Protein AF-A0A951SHL7-F1 (afdb_monomer)

Sequence (105 aa):
MPRGLTMPDIGVTEEMIDAFGAAVWELSNNVQVRQGDPVRQLDFTAIEAQRPGTGMTDAQIADRLNLTREQVLLIRVLLEARRFDRRPYRRLYELGGSRRFRPQT

Solvent-accessible surface area (backbone atoms only — not comparable to full-atom values): 6428 Å² total; per-residue (Å²): 128,66,91,87,63,53,52,73,81,59,71,48,51,70,69,53,41,70,72,43,37,65,59,50,51,72,41,23,42,86,67,60,81,74,81,82,61,37,76,84,68,67,36,62,69,61,49,59,72,44,51,85,60,44,46,36,53,49,58,60,47,7,68,72,69,76,49,51,45,68,39,43,47,49,47,45,52,52,52,48,56,69,70,52,65,62,66,63,60,56,54,56,51,59,68,57,70,79,65,69,89,72,83,87,129

Secondary structure (DSSP, 8-state):
--TT--HHHHT--HHHHHHHHHHHHHHBTTS----S-TTTTT-HHHHHHHGGGS-B-HHHHHHHHT--HHHHHHHHHHHHHHHS-SHHHHHHHHHHHS-------

Radius of gyration: 19.32 Å; Cα contacts (8 Å, |Δi|>4): 76; chains: 1; bounding box: 62×22×44 Å

Structure (mmCIF, N/CA/C/O backbone):
data_AF-A0A951SHL7-F1
#
_entry.id   AF-A0A951SHL7-F1
#
loop_
_atom_site.group_PDB
_atom_site.id
_atom_site.type_symbol
_atom_site.label_atom_id
_atom_site.label_alt_id
_atom_site.label_comp_id
_atom_site.label_asym_id
_atom_site.label_entity_id
_atom_site.label_seq_id
_atom_site.pdbx_PDB_ins_code
_atom_site.Cartn_x
_atom_site.Cartn_y
_atom_site.Cartn_z
_atom_site.occupancy
_atom_site.B_iso_or_equiv
_atom_site.auth_seq_id
_atom_site.auth_comp_id
_atom_site.auth_asym_id
_atom_site.auth_atom_id
_atom_site.pdbx_PDB_model_num
ATOM 1 N N . MET A 1 1 ? 2.026 4.016 9.204 1.00 52.88 1 MET A N 1
ATOM 2 C CA . MET A 1 1 ? 0.728 4.356 9.817 1.00 52.88 1 MET A CA 1
ATOM 3 C C . MET A 1 1 ? 0.293 5.716 9.292 1.00 52.88 1 MET A C 1
ATOM 5 O O . MET A 1 1 ? 1.125 6.621 9.291 1.00 52.88 1 MET A O 1
ATOM 9 N N . PRO A 1 2 ? -0.944 5.869 8.809 1.00 56.81 2 PRO A N 1
ATOM 10 C CA . PRO A 1 2 ? -1.493 7.165 8.415 1.00 56.81 2 PRO A CA 1
ATOM 11 C C . PRO A 1 2 ? -1.557 8.090 9.639 1.00 56.81 2 PRO A C 1
ATOM 13 O O . PRO A 1 2 ? -2.384 7.889 10.510 1.00 56.81 2 PRO A O 1
ATOM 16 N N . ARG A 1 3 ? -0.618 9.041 9.746 1.00 67.19 3 ARG A N 1
ATOM 17 C CA . ARG A 1 3 ? -0.593 10.237 10.627 1.00 67.19 3 ARG A CA 1
ATOM 18 C C . ARG A 1 3 ? -1.215 10.151 12.047 1.00 67.19 3 ARG A C 1
ATOM 20 O O . ARG A 1 3 ? -1.663 11.169 12.554 1.00 67.19 3 ARG A O 1
ATOM 27 N N . GLY A 1 4 ? -1.227 8.990 12.704 1.00 73.00 4 GLY A N 1
ATOM 28 C CA . GLY A 1 4 ? -1.848 8.816 14.029 1.00 73.00 4 GLY A CA 1
ATOM 29 C C . GLY A 1 4 ? -3.373 8.632 14.023 1.00 73.00 4 GLY A C 1
ATOM 30 O O . GLY A 1 4 ? -3.974 8.666 15.089 1.00 73.00 4 GLY A O 1
ATOM 31 N N . LEU A 1 5 ? -3.986 8.423 12.856 1.00 78.75 5 LEU A N 1
ATOM 32 C CA . LEU A 1 5 ? -5.410 8.117 12.709 1.00 78.75 5 LEU A CA 1
ATOM 33 C C . LEU A 1 5 ? -5.685 6.627 12.948 1.00 78.75 5 LEU A C 1
ATOM 35 O O . LEU A 1 5 ? -4.867 5.768 12.597 1.00 78.75 5 LEU A O 1
ATOM 39 N N . THR A 1 6 ? -6.845 6.329 13.529 1.00 84.19 6 THR A N 1
ATOM 40 C CA . THR A 1 6 ? -7.315 4.962 13.778 1.00 84.19 6 THR A CA 1
ATOM 41 C C . THR A 1 6 ? -8.081 4.397 12.573 1.00 84.19 6 THR A C 1
ATOM 43 O O . THR A 1 6 ? -8.432 5.123 11.644 1.00 84.19 6 THR A O 1
ATOM 46 N N . MET A 1 7 ? -8.338 3.081 12.558 1.00 84.81 7 MET A N 1
ATOM 47 C CA . MET A 1 7 ? -9.155 2.446 11.509 1.00 84.81 7 MET A CA 1
ATOM 48 C C . MET A 1 7 ? -10.559 3.071 11.382 1.00 84.81 7 MET A C 1
ATOM 50 O O . MET A 1 7 ? -10.940 3.382 10.251 1.00 84.81 7 MET A O 1
ATOM 54 N N . PRO A 1 8 ? -11.291 3.337 12.489 1.00 86.75 8 PRO A N 1
ATOM 55 C CA . PRO A 1 8 ? -12.555 4.068 12.433 1.00 86.75 8 PRO A CA 1
ATOM 56 C C . PRO A 1 8 ? -12.446 5.452 11.788 1.00 86.75 8 PRO A C 1
ATOM 58 O O . PRO A 1 8 ? -13.285 5.788 10.959 1.00 86.75 8 PRO A O 1
ATOM 61 N N . ASP A 1 9 ? -11.397 6.224 12.096 1.00 86.38 9 ASP A N 1
ATOM 62 C CA . ASP A 1 9 ? -11.217 7.583 11.549 1.00 86.38 9 ASP A CA 1
ATOM 63 C C . ASP A 1 9 ? -11.033 7.588 10.023 1.00 86.38 9 ASP A C 1
ATOM 65 O O . ASP A 1 9 ? -11.335 8.570 9.349 1.00 86.38 9 ASP A O 1
ATOM 69 N N . ILE A 1 10 ? -10.518 6.486 9.474 1.00 87.31 10 ILE A N 1
ATOM 70 C CA . ILE A 1 10 ? -10.269 6.299 8.037 1.00 87.31 10 ILE A CA 1
ATOM 71 C C . ILE A 1 10 ? -11.446 5.567 7.367 1.00 87.31 10 ILE A C 1
ATOM 73 O O . ILE A 1 10 ? -11.494 5.446 6.143 1.00 87.31 10 ILE A O 1
ATOM 77 N N . GLY A 1 11 ? -12.415 5.089 8.152 1.00 90.81 11 GLY A N 1
ATOM 78 C CA . GLY A 1 11 ? -13.540 4.305 7.659 1.00 90.81 11 GLY A CA 1
ATOM 79 C C . GLY A 1 11 ? -13.102 2.964 7.075 1.00 90.81 11 GLY A C 1
ATOM 80 O O . GLY A 1 11 ? -13.582 2.589 6.011 1.00 90.81 11 GLY A O 1
ATOM 81 N N . VAL A 1 12 ? -12.153 2.276 7.719 1.00 90.88 12 VAL A N 1
ATOM 82 C CA . VAL A 1 12 ? -11.760 0.901 7.368 1.00 90.88 12 VAL A CA 1
ATOM 83 C C . VAL A 1 12 ? -12.319 -0.056 8.412 1.00 90.88 12 VAL A C 1
ATOM 85 O O . VAL A 1 12 ? -12.087 0.131 9.606 1.00 90.88 12 VAL A O 1
ATOM 88 N N . THR A 1 13 ? -13.001 -1.105 7.960 1.00 93.69 13 THR A N 1
ATOM 89 C CA . THR A 1 13 ? -13.475 -2.206 8.812 1.00 93.69 13 THR A CA 1
ATOM 90 C C . THR A 1 13 ? -12.680 -3.488 8.552 1.00 93.69 13 THR A C 1
ATOM 92 O O . THR A 1 13 ? -11.933 -3.569 7.573 1.00 93.69 13 THR A O 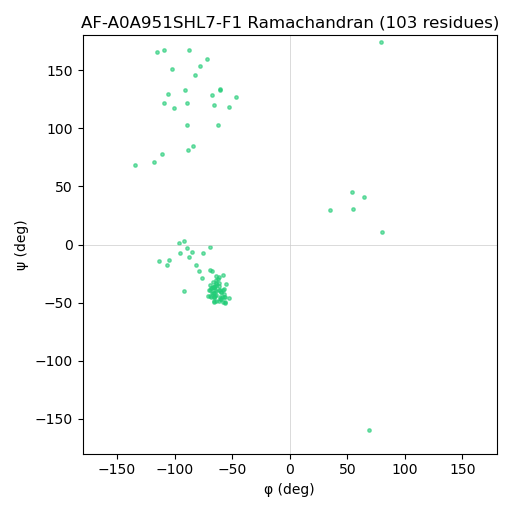1
ATOM 95 N N . GLU A 1 14 ? -12.817 -4.501 9.414 1.00 92.12 14 GLU A N 1
ATOM 96 C CA . GLU A 1 14 ? -12.199 -5.813 9.155 1.00 92.12 14 GLU A CA 1
ATOM 97 C C . GLU A 1 14 ? -12.804 -6.471 7.904 1.00 92.12 14 GLU A C 1
ATOM 99 O O . GLU A 1 14 ? -12.066 -7.025 7.097 1.00 92.12 14 GLU A O 1
ATOM 104 N N . GLU A 1 15 ? -14.104 -6.294 7.640 1.00 93.69 15 GLU A N 1
ATOM 105 C CA . GLU A 1 15 ? -14.742 -6.795 6.414 1.00 93.69 15 GLU A CA 1
ATOM 106 C C . GLU A 1 15 ? -14.135 -6.166 5.153 1.00 93.69 15 GLU A C 1
ATOM 108 O O . GLU A 1 15 ? -13.980 -6.835 4.132 1.00 93.69 15 GLU A O 1
ATOM 113 N N . MET A 1 16 ? -13.746 -4.887 5.212 1.00 94.12 16 MET A N 1
ATOM 114 C CA . MET A 1 16 ? -13.032 -4.243 4.106 1.00 94.12 16 MET A CA 1
ATOM 115 C C . MET A 1 16 ? -11.631 -4.824 3.913 1.00 94.12 16 MET A C 1
ATOM 117 O O . MET A 1 16 ? -11.179 -4.962 2.776 1.00 94.12 16 MET A O 1
ATOM 121 N N . ILE A 1 17 ? -10.935 -5.159 5.002 1.00 93.25 17 ILE A N 1
ATOM 122 C CA . ILE A 1 17 ? -9.620 -5.805 4.925 1.00 93.25 17 ILE A CA 1
ATOM 123 C C . ILE A 1 17 ? -9.760 -7.182 4.275 1.00 93.25 17 ILE A C 1
ATOM 125 O O . ILE A 1 17 ? -8.965 -7.511 3.396 1.00 93.25 17 ILE A O 1
ATOM 129 N N . ASP A 1 18 ? -10.778 -7.950 4.651 1.00 94.38 18 ASP A N 1
ATOM 130 C CA . ASP A 1 18 ? -11.024 -9.276 4.086 1.00 94.38 18 ASP A CA 1
ATOM 131 C C . ASP A 1 18 ? -11.421 -9.201 2.604 1.00 94.38 18 ASP A C 1
ATOM 133 O O . ASP A 1 18 ? -10.911 -9.967 1.785 1.00 94.38 18 ASP A O 1
ATOM 137 N N . ALA A 1 19 ? -12.271 -8.240 2.232 1.00 95.31 19 ALA A N 1
ATOM 138 C CA . ALA A 1 19 ? -12.741 -8.080 0.859 1.00 95.31 19 ALA A CA 1
ATOM 139 C C . ALA A 1 19 ? -11.655 -7.555 -0.095 1.00 95.31 19 ALA A C 1
ATOM 141 O O . ALA A 1 19 ? -11.514 -8.047 -1.215 1.00 95.31 19 ALA A O 1
ATOM 142 N N . PHE A 1 20 ? -10.887 -6.548 0.327 1.00 95.00 20 PHE A N 1
ATOM 143 C CA . PHE A 1 20 ? -9.953 -5.840 -0.556 1.00 95.00 20 PHE A CA 1
ATOM 144 C C . PHE A 1 20 ? -8.493 -6.212 -0.332 1.00 95.00 20 PHE A C 1
ATOM 146 O O . PHE A 1 20 ? -7.648 -5.878 -1.163 1.00 95.00 20 PHE A O 1
ATOM 153 N N . GLY A 1 21 ? -8.163 -6.899 0.760 1.00 93.00 21 GLY A N 1
ATOM 154 C CA . GLY A 1 21 ? -6.780 -7.088 1.171 1.00 93.00 21 GLY A CA 1
ATOM 155 C C . GLY A 1 21 ? -5.931 -7.832 0.145 1.00 93.00 21 GLY A C 1
ATOM 156 O O . GLY A 1 21 ? -4.831 -7.387 -0.182 1.00 93.00 21 GLY A O 1
ATOM 157 N N . ALA A 1 22 ? -6.454 -8.921 -0.424 1.00 92.31 22 ALA A N 1
ATOM 158 C CA . ALA A 1 22 ? -5.753 -9.669 -1.468 1.00 92.31 22 ALA A CA 1
ATOM 159 C C . ALA A 1 22 ? -5.476 -8.799 -2.706 1.00 92.31 22 ALA A C 1
ATOM 161 O O . ALA A 1 22 ? -4.337 -8.726 -3.164 1.00 92.31 22 ALA A O 1
ATOM 162 N N . ALA A 1 23 ? -6.485 -8.063 -3.181 1.00 92.38 23 ALA A N 1
ATOM 163 C CA . ALA A 1 23 ? -6.356 -7.191 -4.345 1.00 92.38 23 ALA A CA 1
ATOM 164 C C . ALA A 1 23 ? -5.373 -6.035 -4.102 1.00 92.38 23 ALA A C 1
ATOM 166 O O . ALA A 1 23 ? -4.517 -5.764 -4.943 1.00 92.38 23 ALA A O 1
ATOM 167 N N . VAL A 1 24 ? -5.452 -5.374 -2.940 1.00 92.81 24 VAL A N 1
ATOM 168 C CA . VAL A 1 24 ? -4.510 -4.312 -2.550 1.00 92.81 24 VAL A CA 1
ATOM 169 C C . VAL A 1 24 ? -3.083 -4.856 -2.499 1.00 92.81 24 VAL A C 1
ATOM 171 O O . VAL A 1 24 ? -2.161 -4.185 -2.953 1.00 92.81 24 VAL A O 1
ATOM 174 N N . TRP A 1 25 ? -2.885 -6.069 -1.979 1.00 90.31 25 TRP A N 1
ATOM 175 C CA . TRP A 1 25 ? -1.567 -6.693 -1.904 1.00 90.31 25 TRP A CA 1
ATOM 176 C C . TRP A 1 25 ? -0.980 -7.012 -3.281 1.00 90.31 25 TRP A C 1
ATOM 178 O O . TRP A 1 25 ? 0.169 -6.669 -3.542 1.00 90.31 25 TRP A O 1
ATOM 188 N N . GLU A 1 26 ? -1.756 -7.655 -4.153 1.00 88.38 26 GLU A N 1
ATOM 189 C CA . GLU A 1 26 ? -1.309 -8.057 -5.492 1.00 88.38 26 GLU A CA 1
ATOM 190 C C . GLU A 1 26 ? -1.030 -6.864 -6.404 1.00 88.38 26 GLU A C 1
ATOM 192 O O . GLU A 1 26 ? -0.092 -6.891 -7.198 1.00 88.38 26 GLU A O 1
ATOM 197 N N . LEU A 1 27 ? -1.831 -5.804 -6.282 1.00 89.31 27 LEU A N 1
ATOM 198 C CA . LEU A 1 27 ? -1.660 -4.598 -7.080 1.00 89.31 27 LEU A CA 1
ATOM 199 C C . LEU A 1 27 ? -0.576 -3.677 -6.524 1.00 89.31 27 LEU A C 1
ATOM 201 O O . LEU A 1 27 ? -0.135 -2.799 -7.249 1.00 89.31 27 LEU A O 1
ATOM 205 N N . SER A 1 28 ? -0.150 -3.821 -5.271 1.00 88.19 28 SER A N 1
ATOM 206 C CA . SER A 1 28 ? 0.781 -2.888 -4.632 1.00 88.19 28 SER A CA 1
ATOM 207 C C . SER A 1 28 ? 2.181 -2.929 -5.242 1.00 88.19 28 SER A C 1
ATOM 209 O O . SER A 1 28 ? 2.843 -3.965 -5.280 1.00 88.19 28 SER A O 1
ATOM 211 N N . ASN A 1 29 ? 2.701 -1.755 -5.600 1.00 85.44 29 ASN A N 1
ATOM 212 C CA . ASN A 1 29 ? 4.091 -1.591 -6.024 1.00 8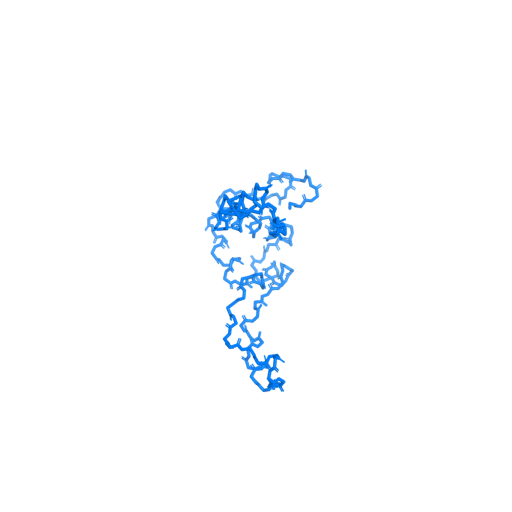5.44 29 ASN A CA 1
ATOM 213 C C . ASN A 1 29 ? 5.133 -1.773 -4.901 1.00 85.44 29 ASN A C 1
ATOM 215 O O . ASN A 1 29 ? 6.328 -1.703 -5.181 1.00 85.44 29 ASN A O 1
ATOM 219 N N . ASN A 1 30 ? 4.721 -2.012 -3.650 1.00 77.31 30 ASN A N 1
ATOM 220 C CA . ASN A 1 30 ? 5.651 -2.330 -2.560 1.00 77.31 30 ASN A CA 1
ATOM 221 C C . ASN A 1 30 ? 6.120 -3.789 -2.585 1.00 77.31 30 ASN A C 1
ATOM 223 O O . ASN A 1 30 ? 7.178 -4.094 -2.036 1.00 77.31 30 ASN A O 1
ATOM 227 N N . VAL A 1 31 ? 5.364 -4.696 -3.211 1.00 71.62 31 VAL A N 1
ATOM 228 C CA . VAL A 1 31 ? 5.735 -6.114 -3.315 1.00 71.62 31 VAL A CA 1
ATOM 229 C C . VAL A 1 31 ? 6.075 -6.424 -4.762 1.00 71.62 31 VAL A C 1
ATOM 231 O O . VAL A 1 31 ? 5.290 -6.989 -5.512 1.00 71.62 31 VAL A O 1
ATOM 234 N N . GLN A 1 32 ? 7.277 -6.016 -5.163 1.00 69.62 32 GLN A N 1
ATOM 235 C CA . GLN A 1 32 ? 7.766 -6.246 -6.518 1.00 69.62 32 GLN A CA 1
ATOM 236 C C . GLN A 1 32 ? 8.494 -7.582 -6.604 1.00 69.62 32 GLN A C 1
ATOM 238 O O . GLN A 1 32 ? 9.511 -7.794 -5.941 1.00 69.62 32 GLN A O 1
ATOM 243 N N . VAL A 1 33 ? 8.017 -8.454 -7.487 1.00 67.62 33 VAL A N 1
ATOM 244 C CA . VAL A 1 33 ? 8.780 -9.621 -7.933 1.00 67.62 33 VAL A CA 1
ATOM 245 C C . VAL A 1 33 ? 9.601 -9.189 -9.141 1.00 67.62 33 VAL A C 1
ATOM 247 O O . VAL A 1 33 ? 9.077 -9.035 -10.241 1.00 67.62 33 VAL A O 1
ATOM 250 N N . ARG A 1 34 ? 10.896 -8.953 -8.929 1.00 69.81 34 ARG A N 1
ATOM 251 C CA . ARG A 1 34 ? 11.835 -8.619 -10.006 1.00 69.81 34 ARG A CA 1
ATOM 252 C C . ARG A 1 34 ? 12.468 -9.897 -10.537 1.00 69.81 34 ARG A C 1
ATOM 254 O O . ARG A 1 34 ? 12.911 -10.734 -9.752 1.00 69.81 34 ARG A O 1
ATOM 261 N N . GLN A 1 35 ? 12.512 -10.046 -11.858 1.00 70.25 35 GLN A N 1
ATOM 262 C CA . GLN A 1 35 ? 13.196 -11.163 -12.505 1.00 70.25 35 GLN A CA 1
ATOM 263 C C . GLN A 1 35 ? 14.558 -10.698 -13.021 1.00 70.25 35 GLN A C 1
ATOM 265 O O . GLN A 1 35 ? 14.639 -9.822 -13.884 1.00 70.25 35 GLN A O 1
ATOM 270 N N . GLY A 1 36 ? 15.624 -11.292 -12.478 1.00 80.44 36 GLY A N 1
ATOM 271 C CA . GLY A 1 36 ? 17.002 -10.909 -12.786 1.00 80.44 36 GLY A CA 1
ATOM 272 C C . GLY A 1 36 ? 17.386 -9.529 -12.241 1.00 80.44 36 GLY A C 1
ATOM 273 O O . GLY A 1 36 ? 16.762 -9.010 -11.315 1.00 80.44 36 GLY A O 1
ATOM 274 N N . ASP A 1 37 ? 18.434 -8.943 -12.821 1.00 80.00 37 ASP A N 1
ATOM 275 C CA . ASP A 1 37 ? 18.902 -7.585 -12.509 1.00 80.00 37 ASP A CA 1
ATOM 276 C C . ASP A 1 37 ? 19.188 -6.803 -13.810 1.00 80.00 37 ASP A C 1
ATOM 278 O O . ASP A 1 37 ? 20.345 -6.544 -14.158 1.00 80.00 37 ASP A O 1
ATOM 282 N N . PRO A 1 38 ? 18.136 -6.467 -14.583 1.00 81.75 38 PRO A N 1
ATOM 283 C CA . PRO A 1 38 ? 18.285 -5.795 -15.873 1.00 81.75 38 PRO A CA 1
ATOM 284 C C . PRO A 1 38 ? 18.784 -4.350 -15.719 1.00 81.75 38 PRO A C 1
ATOM 286 O O . PRO A 1 38 ? 19.401 -3.811 -16.633 1.00 81.75 38 PRO A O 1
ATOM 289 N N . VAL A 1 39 ? 18.598 -3.738 -14.540 1.00 82.75 39 VAL A N 1
ATOM 290 C CA . VAL A 1 39 ? 19.142 -2.409 -14.214 1.00 82.75 39 VAL A CA 1
ATOM 291 C C . VAL A 1 39 ? 20.665 -2.455 -14.169 1.00 82.75 39 VAL A C 1
ATOM 293 O O . VAL A 1 39 ? 21.318 -1.604 -14.768 1.00 82.75 39 VAL A O 1
ATOM 296 N N . ARG A 1 40 ? 21.245 -3.472 -13.522 1.00 85.00 40 ARG A N 1
ATOM 297 C CA . ARG A 1 40 ? 22.701 -3.657 -13.495 1.00 85.00 40 ARG A CA 1
ATOM 298 C C . ARG A 1 40 ? 23.294 -3.937 -14.875 1.00 85.00 40 ARG A C 1
ATOM 300 O O . ARG A 1 40 ? 24.443 -3.579 -15.115 1.00 85.00 40 ARG A O 1
ATOM 307 N N . GLN A 1 41 ? 22.530 -4.576 -15.760 1.00 88.44 41 GLN A N 1
ATOM 308 C CA . GLN A 1 41 ? 22.955 -4.898 -17.126 1.00 88.44 41 GLN A CA 1
ATOM 309 C C . GLN A 1 41 ? 22.639 -3.796 -18.147 1.00 88.44 41 GLN A C 1
ATOM 311 O O . GLN A 1 41 ? 23.024 -3.932 -19.304 1.00 88.44 41 GLN A O 1
ATOM 316 N N . LEU A 1 42 ? 21.978 -2.707 -17.732 1.00 90.19 42 LEU A N 1
ATOM 317 C CA . LEU A 1 42 ? 21.508 -1.632 -18.615 1.00 90.19 42 LEU A CA 1
ATOM 318 C C . LEU A 1 42 ? 20.613 -2.145 -19.764 1.00 90.19 42 LEU A C 1
ATOM 320 O O . LEU A 1 42 ? 20.580 -1.563 -20.847 1.00 90.19 42 LEU A O 1
ATOM 324 N N . ASP A 1 43 ? 19.871 -3.230 -19.527 1.00 89.56 43 ASP A N 1
ATOM 325 C CA . ASP A 1 43 ? 18.935 -3.801 -20.496 1.00 89.56 43 ASP A CA 1
ATOM 326 C C . ASP A 1 43 ? 17.589 -3.070 -20.412 1.00 89.56 43 ASP A C 1
ATOM 328 O O . ASP A 1 43 ? 16.659 -3.465 -19.702 1.00 89.56 43 ASP A O 1
ATOM 332 N N . PHE A 1 44 ? 17.497 -1.952 -21.132 1.00 87.94 44 PHE A N 1
ATOM 333 C CA . PHE A 1 44 ? 16.299 -1.114 -21.167 1.00 87.94 44 PHE A CA 1
ATOM 334 C C . PHE A 1 44 ? 15.075 -1.844 -21.730 1.00 87.94 44 PHE A C 1
ATOM 336 O O . PHE A 1 44 ? 13.955 -1.562 -21.310 1.00 87.94 44 PHE A O 1
ATOM 343 N N . THR A 1 45 ? 15.265 -2.809 -22.633 1.00 90.06 45 THR A N 1
ATOM 344 C CA . THR A 1 45 ? 14.163 -3.590 -23.205 1.00 90.06 45 THR A CA 1
ATOM 345 C C . THR A 1 45 ? 13.550 -4.511 -22.153 1.00 90.06 45 THR A C 1
ATOM 347 O O . THR A 1 45 ? 12.327 -4.542 -22.006 1.00 90.06 45 THR A O 1
ATOM 350 N N . ALA A 1 46 ? 14.378 -5.201 -21.365 1.00 85.88 46 ALA A N 1
ATOM 351 C CA . ALA A 1 46 ? 13.906 -6.021 -20.253 1.00 85.88 46 ALA A CA 1
ATOM 352 C C . ALA A 1 46 ? 13.269 -5.182 -19.131 1.00 85.88 46 ALA A C 1
ATOM 354 O O . ALA A 1 46 ? 12.273 -5.607 -18.543 1.00 85.88 46 ALA A O 1
ATOM 355 N N . ILE A 1 47 ? 13.792 -3.981 -18.852 1.00 82.69 47 ILE A N 1
ATOM 356 C CA . ILE A 1 47 ? 13.193 -3.048 -17.880 1.00 82.69 47 ILE A CA 1
ATOM 357 C C . ILE A 1 47 ? 11.783 -2.636 -18.319 1.00 82.69 47 ILE A C 1
ATOM 359 O O . ILE A 1 47 ? 10.845 -2.703 -17.522 1.00 82.69 47 ILE A O 1
ATOM 363 N N . GLU A 1 48 ? 11.614 -2.235 -19.580 1.00 84.12 48 GLU A N 1
ATOM 364 C CA . GLU A 1 48 ? 10.309 -1.841 -20.120 1.00 84.12 48 GLU A CA 1
ATOM 365 C C . GLU A 1 48 ? 9.318 -3.010 -20.137 1.00 84.12 48 GLU A C 1
ATOM 367 O O . GLU A 1 48 ? 8.165 -2.844 -19.739 1.00 84.12 48 GLU A O 1
ATOM 372 N N . ALA A 1 49 ? 9.764 -4.218 -20.492 1.00 84.56 49 ALA A N 1
ATOM 373 C CA . ALA A 1 49 ? 8.921 -5.414 -20.461 1.00 84.56 49 ALA A CA 1
ATOM 374 C C . ALA A 1 49 ? 8.399 -5.749 -19.049 1.00 84.56 49 ALA A C 1
ATOM 376 O O . ALA A 1 49 ? 7.322 -6.328 -18.908 1.00 84.56 49 ALA A O 1
ATOM 377 N N . GLN A 1 50 ? 9.130 -5.363 -17.998 1.00 77.19 50 GLN A N 1
ATOM 378 C CA . GLN A 1 50 ? 8.737 -5.580 -16.603 1.00 77.19 50 GLN A CA 1
ATOM 379 C C . GLN A 1 50 ? 7.849 -4.460 -16.030 1.00 77.19 50 GLN A C 1
ATOM 381 O O . GLN A 1 50 ? 7.262 -4.656 -14.963 1.00 77.19 50 GLN A O 1
ATOM 386 N N . ARG A 1 51 ? 7.681 -3.312 -16.716 1.00 72.19 51 ARG A N 1
ATOM 387 C CA . ARG A 1 51 ? 6.842 -2.194 -16.229 1.00 72.19 51 ARG A CA 1
ATOM 388 C C . ARG A 1 51 ? 5.415 -2.607 -15.855 1.00 72.19 51 ARG A C 1
ATOM 390 O O . ARG A 1 51 ? 4.989 -2.224 -14.765 1.00 72.19 51 ARG A O 1
ATOM 397 N N . PRO A 1 52 ? 4.676 -3.402 -16.651 1.00 68.44 52 PRO A N 1
ATOM 398 C CA . PRO A 1 52 ? 3.334 -3.845 -16.267 1.00 68.44 52 PRO A CA 1
ATOM 399 C C . PRO A 1 52 ? 3.290 -4.613 -14.934 1.00 68.44 52 PRO A C 1
ATOM 401 O O . PRO A 1 52 ? 2.276 -4.578 -14.245 1.00 68.44 52 PRO A O 1
ATOM 404 N N . GLY A 1 53 ? 4.393 -5.262 -14.541 1.00 65.75 53 GLY A N 1
ATOM 405 C CA . GLY A 1 53 ? 4.533 -5.997 -13.279 1.00 65.75 53 GLY A CA 1
ATOM 406 C C . GLY A 1 53 ? 5.091 -5.181 -12.107 1.00 65.75 53 GLY A C 1
ATOM 407 O O . GLY A 1 53 ? 5.300 -5.740 -11.033 1.00 65.75 53 GLY A O 1
ATOM 408 N N . THR A 1 54 ? 5.344 -3.876 -12.269 1.00 69.88 54 THR A N 1
ATOM 409 C CA . THR A 1 54 ? 5.901 -3.039 -11.180 1.00 69.88 54 THR A CA 1
ATOM 410 C C . THR A 1 54 ? 4.893 -2.678 -10.087 1.00 69.88 54 THR A C 1
ATOM 412 O O . THR A 1 54 ? 5.295 -2.148 -9.048 1.00 69.88 54 THR A O 1
ATOM 415 N N . GLY A 1 55 ? 3.617 -3.014 -10.290 1.00 82.69 55 GLY A N 1
ATOM 416 C CA . GLY A 1 55 ? 2.513 -2.689 -9.395 1.00 82.69 55 GLY A CA 1
ATOM 417 C C . GLY A 1 55 ? 2.031 -1.242 -9.543 1.00 82.69 55 GLY A C 1
ATOM 418 O O . GLY A 1 55 ? 2.598 -0.422 -10.261 1.00 82.69 55 GLY A O 1
ATOM 419 N N . MET A 1 56 ? 0.951 -0.932 -8.846 1.00 89.12 56 MET A N 1
ATOM 420 C CA . MET A 1 56 ? 0.262 0.347 -8.789 1.00 89.12 56 MET A CA 1
ATOM 421 C C . MET A 1 56 ? 0.602 1.086 -7.490 1.00 89.12 56 MET A C 1
ATOM 423 O O . MET A 1 56 ? 0.884 0.487 -6.449 1.00 89.12 56 MET A O 1
ATOM 427 N N . THR A 1 57 ? 0.562 2.414 -7.551 1.00 90.88 57 THR A N 1
ATOM 428 C CA . THR A 1 57 ? 0.610 3.279 -6.365 1.00 90.88 57 THR A CA 1
ATOM 429 C C . THR A 1 57 ? -0.704 3.213 -5.584 1.00 90.88 57 THR A C 1
ATOM 431 O O . THR A 1 57 ? -1.751 2.909 -6.153 1.00 90.88 57 THR A O 1
ATOM 434 N N . ASP A 1 58 ? -0.687 3.595 -4.303 1.00 91.81 58 ASP A N 1
ATOM 435 C CA . ASP A 1 58 ? -1.899 3.619 -3.463 1.00 91.81 58 ASP A CA 1
ATOM 436 C C . ASP A 1 58 ? -3.034 4.458 -4.072 1.00 91.81 58 ASP A C 1
ATOM 438 O O . ASP A 1 58 ? -4.199 4.106 -3.927 1.00 91.81 58 ASP A O 1
ATOM 442 N N . ALA A 1 59 ? -2.703 5.550 -4.772 1.00 93.75 59 ALA A N 1
ATOM 443 C CA . ALA A 1 59 ? -3.687 6.390 -5.454 1.00 93.75 59 ALA A CA 1
ATOM 444 C C . ALA A 1 59 ? -4.325 5.668 -6.652 1.00 93.75 59 ALA A C 1
ATOM 446 O O . ALA A 1 59 ? -5.540 5.644 -6.781 1.00 93.75 59 ALA A O 1
ATOM 447 N N . GLN A 1 60 ? -3.520 4.998 -7.478 1.00 93.31 60 GLN A N 1
ATOM 448 C CA . GLN A 1 60 ? -4.030 4.229 -8.618 1.00 93.31 60 GLN A CA 1
ATOM 449 C C . GLN A 1 60 ? -4.877 3.028 -8.174 1.00 93.31 60 GLN A C 1
ATOM 451 O O . GLN A 1 60 ? -5.865 2.688 -8.821 1.00 93.31 60 GLN A O 1
ATOM 456 N N . ILE A 1 61 ? -4.502 2.381 -7.067 1.00 93.56 61 ILE A N 1
ATOM 457 C CA . ILE A 1 61 ? -5.286 1.288 -6.477 1.00 93.56 61 ILE A CA 1
ATOM 458 C C . ILE A 1 61 ? -6.606 1.825 -5.921 1.00 93.56 61 ILE A C 1
ATOM 460 O O . ILE A 1 61 ? -7.642 1.196 -6.118 1.00 93.56 61 ILE A O 1
ATOM 464 N N . ALA A 1 62 ? -6.577 2.986 -5.262 1.00 95.56 62 ALA A N 1
ATOM 465 C CA . ALA A 1 62 ? -7.767 3.658 -4.751 1.00 95.56 62 ALA A CA 1
ATOM 466 C C . ALA A 1 62 ? -8.765 3.958 -5.878 1.00 95.56 62 ALA A C 1
ATOM 468 O O . ALA A 1 62 ? -9.918 3.535 -5.790 1.00 95.56 62 ALA A O 1
ATOM 469 N N . ASP A 1 63 ? -8.293 4.551 -6.978 1.00 95.94 63 ASP A N 1
ATOM 470 C CA . ASP A 1 63 ? -9.111 4.820 -8.166 1.00 95.94 63 ASP A CA 1
ATOM 471 C C . ASP A 1 63 ? -9.692 3.528 -8.764 1.00 95.94 63 ASP A C 1
ATOM 473 O O . ASP A 1 63 ? -10.857 3.474 -9.156 1.00 95.94 63 ASP A O 1
ATOM 477 N N . ARG A 1 64 ? -8.895 2.452 -8.808 1.00 94.50 64 ARG A N 1
ATOM 478 C CA . ARG A 1 64 ? -9.310 1.160 -9.371 1.00 94.50 64 ARG A CA 1
ATOM 479 C C . ARG A 1 64 ? -10.346 0.429 -8.516 1.00 94.50 64 ARG A C 1
ATOM 481 O O . ARG A 1 64 ? -11.216 -0.237 -9.071 1.00 94.50 64 ARG A O 1
ATOM 488 N N . LEU A 1 65 ? -10.212 0.482 -7.192 1.00 94.50 65 LEU A N 1
ATOM 489 C CA . LEU A 1 65 ? -11.062 -0.252 -6.246 1.00 94.50 65 LEU A CA 1
ATOM 490 C C . LEU A 1 65 ? -12.211 0.596 -5.689 1.00 94.50 65 LEU A C 1
ATOM 492 O O . LEU A 1 65 ? -12.987 0.096 -4.878 1.00 94.50 65 LEU A O 1
ATOM 496 N N . ASN A 1 66 ? -12.332 1.854 -6.128 1.00 95.56 66 ASN A N 1
ATOM 497 C CA . ASN A 1 66 ? -13.288 2.828 -5.606 1.00 95.56 66 ASN A CA 1
ATOM 498 C C . ASN A 1 66 ? -13.177 2.994 -4.075 1.00 95.56 66 ASN A C 1
ATOM 500 O O . ASN A 1 66 ? -14.170 2.985 -3.348 1.00 95.56 66 ASN A O 1
ATOM 504 N N . LEU A 1 67 ? -11.938 3.111 -3.596 1.00 95.12 67 LEU A N 1
ATOM 505 C CA . LEU A 1 67 ? -11.586 3.357 -2.197 1.00 95.12 67 LEU A CA 1
ATOM 506 C C . LEU A 1 67 ? -10.896 4.714 -2.071 1.00 95.12 67 LEU A C 1
ATOM 508 O O . LEU A 1 67 ? -10.431 5.280 -3.056 1.00 95.12 67 LEU A O 1
ATOM 512 N N . THR A 1 68 ? -10.766 5.236 -0.854 1.00 95.31 68 THR A N 1
ATOM 513 C CA . THR A 1 68 ? -9.883 6.382 -0.622 1.00 95.31 68 THR A CA 1
ATOM 514 C C . THR A 1 68 ? -8.425 5.934 -0.566 1.00 95.31 68 THR A C 1
ATOM 516 O O . THR A 1 68 ? -8.091 4.807 -0.182 1.00 95.31 68 THR A O 1
ATOM 519 N N . ARG A 1 69 ? -7.514 6.850 -0.903 1.00 94.38 69 ARG A N 1
ATOM 520 C CA . ARG A 1 69 ? -6.071 6.606 -0.807 1.00 94.38 69 ARG A CA 1
ATOM 521 C C . ARG A 1 69 ? -5.655 6.229 0.618 1.00 94.38 69 ARG A C 1
ATOM 523 O O . ARG A 1 69 ? -4.801 5.364 0.800 1.00 94.38 69 ARG A O 1
ATOM 530 N N . GLU A 1 70 ? -6.243 6.868 1.630 1.00 92.88 70 GLU A N 1
ATOM 531 C CA . GLU A 1 70 ? -5.985 6.563 3.039 1.00 92.88 70 GLU A CA 1
ATOM 532 C C . GLU A 1 70 ? -6.441 5.146 3.426 1.00 92.88 70 GLU A C 1
ATOM 534 O O . GLU A 1 70 ? -5.715 4.468 4.158 1.00 92.88 70 GLU A O 1
ATOM 539 N N . GLN A 1 71 ? -7.582 4.674 2.908 1.00 93.75 71 GLN A N 1
ATOM 540 C CA . GLN A 1 71 ? -8.069 3.308 3.139 1.00 93.75 71 GLN A CA 1
ATOM 541 C C . GLN A 1 71 ? -7.114 2.270 2.540 1.00 93.75 71 GLN A C 1
ATOM 543 O O . GLN A 1 71 ? -6.688 1.350 3.240 1.00 93.75 71 GLN A O 1
ATOM 548 N N . VAL A 1 72 ? -6.705 2.453 1.279 1.00 94.12 72 VAL A N 1
ATOM 549 C CA . VAL A 1 72 ? -5.738 1.566 0.609 1.00 94.12 72 VAL A CA 1
ATOM 550 C C . VAL A 1 72 ? -4.408 1.535 1.357 1.00 94.12 72 VAL A C 1
ATOM 552 O O . VAL A 1 72 ? -3.877 0.459 1.639 1.00 94.12 72 VAL A O 1
ATOM 555 N N . LEU A 1 73 ? -3.891 2.708 1.736 1.00 92.38 73 LEU A N 1
ATOM 556 C CA . LEU A 1 73 ? -2.655 2.828 2.503 1.00 92.38 73 LEU A CA 1
ATOM 557 C C . LEU A 1 73 ? -2.731 2.049 3.821 1.00 92.38 73 LEU A C 1
ATOM 559 O O . LEU A 1 73 ? -1.778 1.355 4.182 1.00 92.38 73 LEU A O 1
ATOM 563 N N . LEU A 1 74 ? -3.838 2.177 4.557 1.00 91.75 74 LEU A N 1
ATOM 564 C CA . LEU A 1 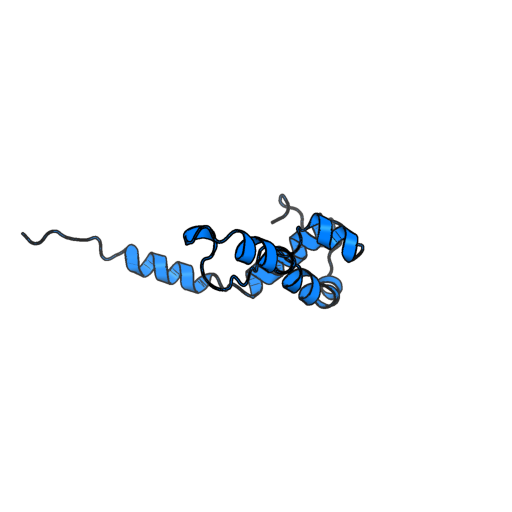74 ? -4.011 1.497 5.835 1.00 91.75 74 LEU A CA 1
ATOM 565 C C . LEU A 1 74 ? -4.083 -0.023 5.656 1.00 91.75 74 LEU A C 1
ATOM 567 O O . LEU A 1 74 ? -3.346 -0.739 6.336 1.00 91.75 74 LEU A O 1
ATOM 571 N N . ILE A 1 75 ? -4.903 -0.499 4.712 1.00 92.38 75 ILE A N 1
ATOM 572 C CA . ILE A 1 75 ? -5.032 -1.925 4.381 1.00 92.38 75 ILE A CA 1
ATOM 573 C C . ILE A 1 75 ? -3.661 -2.499 4.006 1.00 92.38 75 ILE A C 1
ATOM 575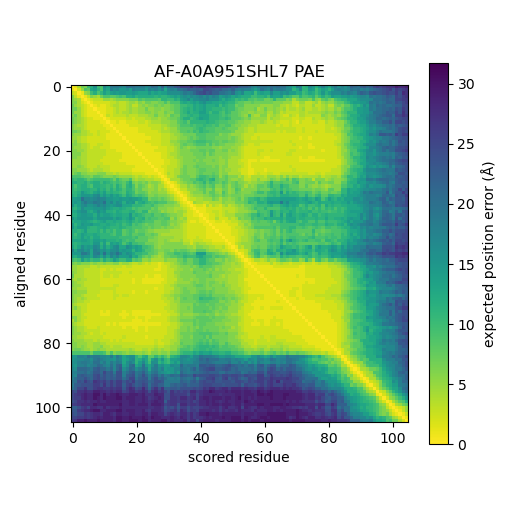 O O . ILE A 1 75 ? -3.232 -3.494 4.591 1.00 92.38 75 ILE A O 1
ATOM 579 N N . ARG A 1 76 ? -2.917 -1.833 3.110 1.00 92.06 76 ARG A N 1
ATOM 580 C CA . ARG A 1 76 ? -1.568 -2.262 2.714 1.00 92.06 76 ARG A CA 1
ATOM 581 C C . ARG A 1 76 ? -0.638 -2.381 3.919 1.00 92.06 76 ARG A C 1
ATOM 583 O O . ARG A 1 76 ? 0.001 -3.413 4.096 1.00 92.06 76 ARG A O 1
ATOM 590 N N . VAL A 1 77 ? -0.576 -1.354 4.768 1.00 89.00 77 VAL A N 1
ATOM 591 C CA . VAL A 1 77 ? 0.307 -1.338 5.949 1.00 89.00 77 VAL A CA 1
ATOM 592 C C . VAL A 1 77 ? -0.032 -2.466 6.927 1.00 89.00 77 VAL A C 1
ATOM 594 O O . VAL A 1 77 ? 0.879 -3.073 7.493 1.00 89.00 77 VAL A O 1
ATOM 597 N N . LEU A 1 78 ? -1.318 -2.767 7.127 1.00 88.88 78 LEU A N 1
ATOM 598 C CA . LEU A 1 78 ? -1.748 -3.877 7.979 1.00 88.88 78 LEU A CA 1
ATOM 599 C C . LEU A 1 78 ? -1.319 -5.228 7.399 1.00 88.88 78 LEU A C 1
ATOM 601 O O . LEU A 1 78 ? -0.773 -6.055 8.129 1.00 88.88 78 LEU A O 1
ATOM 605 N N . LEU A 1 79 ? -1.499 -5.444 6.095 1.00 89.31 79 LEU A N 1
ATOM 606 C CA . LEU A 1 79 ? -1.080 -6.681 5.428 1.00 89.31 79 LEU A CA 1
ATOM 607 C C . LEU A 1 79 ? 0.438 -6.855 5.427 1.00 89.31 79 LEU A C 1
ATOM 609 O O . LEU A 1 79 ? 0.926 -7.947 5.710 1.00 89.31 79 LEU A O 1
ATOM 613 N N . GLU A 1 80 ? 1.189 -5.781 5.184 1.00 86.62 80 GLU A N 1
ATOM 614 C CA . GLU A 1 80 ? 2.649 -5.781 5.295 1.00 86.62 80 GLU A CA 1
ATOM 615 C C . GLU A 1 80 ? 3.088 -6.164 6.708 1.00 86.62 80 GLU A C 1
ATOM 617 O O . GLU A 1 80 ? 3.970 -7.002 6.867 1.00 86.62 80 GLU A O 1
ATOM 622 N N . ALA A 1 81 ? 2.454 -5.602 7.741 1.00 84.25 81 ALA A N 1
ATOM 623 C CA . ALA A 1 81 ? 2.757 -5.944 9.126 1.00 84.25 81 ALA A CA 1
ATOM 624 C C . ALA A 1 81 ? 2.400 -7.401 9.477 1.00 84.25 81 ALA A C 1
ATOM 626 O O . ALA A 1 81 ? 3.134 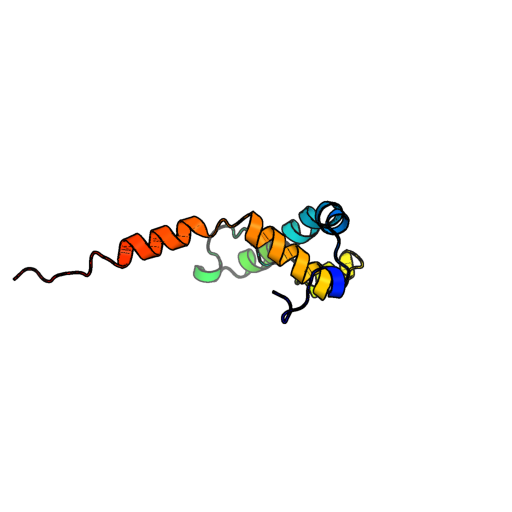-8.030 10.237 1.00 84.25 81 ALA A O 1
ATOM 627 N N . ARG A 1 82 ? 1.300 -7.940 8.928 1.00 85.88 82 ARG A N 1
ATOM 628 C CA . ARG A 1 82 ? 0.883 -9.343 9.118 1.00 85.88 82 ARG A CA 1
ATOM 629 C C . ARG A 1 82 ? 1.832 -10.318 8.406 1.00 85.88 82 ARG A C 1
ATOM 631 O O . ARG A 1 82 ? 2.124 -11.381 8.943 1.00 85.88 82 ARG A O 1
ATOM 638 N N . ARG A 1 83 ? 2.305 -9.971 7.204 1.00 81.75 83 ARG A N 1
ATOM 639 C CA . ARG A 1 83 ? 3.055 -10.878 6.317 1.00 81.75 83 ARG A CA 1
ATOM 640 C C . ARG A 1 83 ? 4.565 -10.806 6.504 1.00 81.75 83 ARG A C 1
ATOM 642 O O . ARG A 1 83 ? 5.233 -11.837 6.495 1.00 81.75 83 ARG A O 1
ATOM 649 N N . PHE A 1 84 ? 5.104 -9.609 6.700 1.00 75.25 84 PHE A N 1
ATOM 650 C CA . PHE A 1 84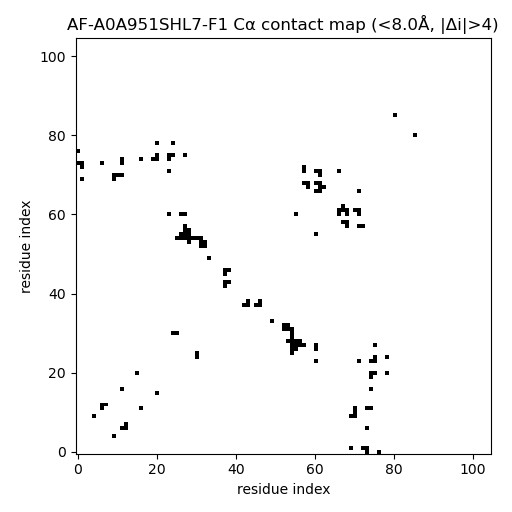 ? 6.495 -9.422 7.084 1.00 75.25 84 PHE A CA 1
ATOM 651 C C . PHE A 1 84 ? 6.574 -9.464 8.608 1.00 75.25 84 PHE A C 1
ATOM 653 O O . PHE A 1 84 ? 6.603 -8.421 9.265 1.00 75.25 84 PHE A O 1
ATOM 660 N N . ASP A 1 85 ? 6.595 -10.672 9.185 1.00 62.78 85 ASP A N 1
ATOM 661 C CA . ASP A 1 85 ? 6.942 -10.817 10.599 1.00 62.78 85 ASP A CA 1
ATOM 662 C C . ASP A 1 85 ? 8.286 -10.112 10.821 1.00 62.78 85 ASP A C 1
ATOM 664 O O . ASP A 1 85 ? 9.292 -10.443 10.195 1.00 62.78 85 ASP A O 1
ATOM 668 N N . ARG A 1 86 ? 8.294 -9.079 11.669 1.00 60.78 86 ARG A N 1
ATOM 669 C CA . ARG A 1 86 ? 9.491 -8.275 11.956 1.00 60.78 86 ARG A CA 1
ATOM 670 C C . ARG A 1 86 ? 10.361 -8.893 13.050 1.00 60.78 86 ARG A C 1
ATOM 672 O O . ARG A 1 86 ? 11.454 -8.390 13.316 1.00 60.78 86 ARG A O 1
ATOM 679 N N . ARG A 1 87 ? 9.911 -9.975 13.697 1.00 61.34 87 ARG A N 1
ATOM 680 C CA . ARG A 1 87 ? 10.684 -10.708 14.714 1.00 61.34 87 ARG A CA 1
ATOM 681 C C . ARG A 1 87 ? 12.048 -11.215 14.208 1.00 61.34 87 ARG A C 1
ATOM 683 O O . ARG A 1 87 ? 13.010 -11.077 14.963 1.00 61.34 87 ARG A O 1
ATOM 690 N N . PRO A 1 88 ? 12.213 -11.699 12.960 1.00 54.84 88 PRO A N 1
ATOM 691 C CA . PRO A 1 88 ? 13.512 -12.112 12.429 1.00 54.84 88 PRO A CA 1
ATOM 692 C C . PRO A 1 88 ? 14.537 -10.969 12.366 1.00 54.84 88 PRO A C 1
ATOM 694 O O . PRO A 1 88 ? 15.716 -11.202 12.624 1.00 54.84 88 PRO A O 1
ATOM 697 N N . TYR A 1 89 ? 14.112 -9.724 12.110 1.00 52.41 89 TYR A N 1
ATOM 698 C CA . TYR A 1 89 ? 15.025 -8.573 12.091 1.00 52.41 89 TYR A CA 1
ATOM 699 C C . TYR A 1 89 ? 15.614 -8.268 13.473 1.00 52.41 89 TYR A C 1
ATOM 701 O O . TYR A 1 89 ? 16.775 -7.876 13.558 1.00 52.41 89 TYR A O 1
ATOM 709 N N . ARG A 1 90 ? 14.875 -8.514 14.568 1.00 51.12 90 ARG A N 1
ATOM 710 C CA . ARG A 1 90 ? 15.440 -8.415 15.930 1.00 51.12 90 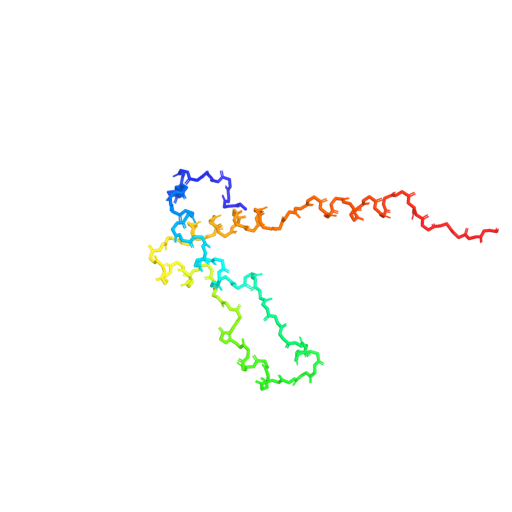ARG A CA 1
ATOM 711 C C . ARG A 1 90 ? 16.595 -9.402 16.128 1.00 51.12 90 ARG A C 1
ATOM 713 O O . ARG A 1 90 ? 17.623 -9.026 16.679 1.00 51.12 90 ARG A O 1
ATOM 720 N N . ARG A 1 91 ? 16.4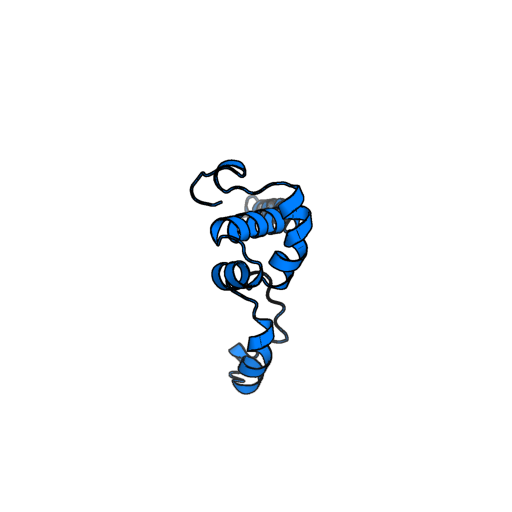71 -10.613 15.574 1.00 51.09 91 ARG A N 1
ATOM 721 C CA . ARG A 1 91 ? 17.514 -11.654 15.592 1.00 51.09 91 ARG A CA 1
ATOM 722 C C . ARG A 1 91 ? 18.782 -11.246 14.828 1.00 51.09 91 ARG A C 1
ATOM 724 O O . ARG A 1 91 ? 19.886 -11.597 15.228 1.00 51.09 91 ARG A O 1
ATOM 731 N N . LEU A 1 92 ? 18.6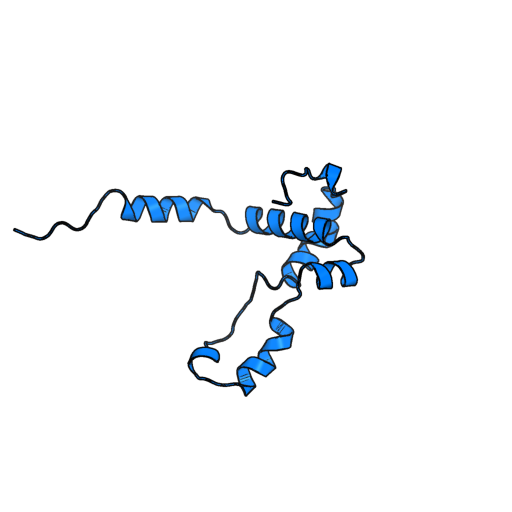37 -10.479 13.744 1.00 53.25 92 LEU A N 1
ATOM 732 C CA . LEU A 1 92 ? 19.760 -9.914 12.980 1.00 53.25 92 LEU A CA 1
ATOM 733 C C . LEU A 1 92 ? 20.531 -8.843 13.771 1.00 53.25 92 LEU A C 1
ATOM 735 O O . LEU A 1 92 ? 21.757 -8.810 13.709 1.00 53.25 92 LEU A O 1
ATOM 739 N N . TYR A 1 93 ? 19.844 -8.017 14.567 1.00 49.12 93 TYR A N 1
ATOM 740 C CA . TYR A 1 93 ? 20.507 -7.084 15.488 1.00 49.12 93 TYR A CA 1
ATOM 741 C C . TYR A 1 93 ? 21.212 -7.805 16.647 1.00 49.12 93 TYR A C 1
ATOM 743 O O . TYR A 1 93 ? 22.301 -7.397 17.056 1.00 49.12 93 TYR A O 1
ATOM 751 N N . GLU A 1 94 ? 20.648 -8.911 17.138 1.00 52.44 94 GLU A N 1
ATOM 752 C CA . GLU A 1 94 ? 21.285 -9.762 18.154 1.00 52.44 94 GLU A CA 1
ATOM 753 C C . GLU A 1 94 ? 22.584 -10.417 17.646 1.00 52.44 94 GLU A C 1
ATOM 755 O O . GLU A 1 94 ? 23.546 -10.541 18.408 1.00 52.44 94 GLU A O 1
ATOM 760 N N . LEU A 1 95 ? 22.660 -10.755 16.351 1.00 54.56 95 LEU A N 1
ATOM 761 C CA . LEU A 1 95 ? 23.867 -11.295 15.704 1.00 54.56 95 LEU A CA 1
ATOM 762 C C . LEU A 1 95 ? 25.025 -10.281 15.607 1.00 54.56 95 LEU A C 1
ATOM 764 O O . LEU A 1 95 ? 26.180 -10.697 15.531 1.00 54.56 95 LEU A O 1
ATOM 768 N N . GLY A 1 96 ? 24.745 -8.972 15.645 1.00 50.25 96 GLY A N 1
ATOM 769 C CA . GLY A 1 96 ? 25.758 -7.908 15.548 1.00 50.25 96 GLY A CA 1
ATOM 770 C C . GLY A 1 96 ? 26.066 -7.166 16.855 1.00 50.25 96 GLY A C 1
ATOM 771 O O . GLY A 1 96 ? 27.104 -6.515 16.962 1.00 50.25 96 GLY A O 1
ATOM 772 N N . GLY A 1 97 ? 25.195 -7.250 17.865 1.00 50.62 97 GLY A N 1
ATOM 773 C CA . GLY A 1 97 ? 25.326 -6.452 19.091 1.00 50.62 97 GLY A CA 1
ATOM 774 C C . GLY A 1 97 ? 26.398 -6.936 20.075 1.00 50.62 97 GLY A C 1
ATOM 775 O O . GLY A 1 97 ? 26.964 -6.125 20.809 1.00 50.62 97 GLY A O 1
ATOM 776 N N . SER A 1 98 ? 26.703 -8.238 20.094 1.00 53.38 98 SER A N 1
ATOM 777 C CA . SER A 1 98 ? 27.512 -8.861 21.159 1.00 53.38 98 SER A CA 1
ATOM 778 C C . SER A 1 98 ? 28.883 -9.390 20.723 1.00 53.38 98 SER A C 1
ATOM 780 O O . SER A 1 98 ? 29.743 -9.620 21.572 1.00 53.38 98 SER A O 1
ATOM 782 N N . ARG A 1 99 ? 29.146 -9.533 19.419 1.00 54.78 99 ARG A N 1
ATOM 783 C CA . ARG A 1 99 ? 30.461 -9.930 18.887 1.00 54.78 99 ARG A CA 1
ATOM 784 C C . ARG A 1 99 ? 31.029 -8.826 18.007 1.00 54.78 99 ARG A C 1
ATOM 786 O O . ARG A 1 99 ? 31.098 -8.944 16.790 1.00 54.78 99 ARG A O 1
ATOM 793 N N . ARG A 1 100 ? 31.441 -7.728 18.645 1.00 58.75 100 ARG A N 1
ATOM 794 C CA . ARG A 1 100 ? 32.301 -6.733 17.991 1.00 58.75 100 ARG A CA 1
ATOM 795 C C . ARG A 1 100 ? 33.607 -7.423 17.585 1.00 58.75 100 ARG A C 1
ATOM 797 O O . ARG A 1 100 ? 34.186 -8.147 18.394 1.00 58.75 100 ARG A O 1
ATOM 804 N N . PHE A 1 101 ? 34.045 -7.200 16.348 1.00 61.81 101 PHE A N 1
ATOM 805 C CA . PHE A 1 101 ? 35.370 -7.592 15.867 1.00 61.81 101 PHE A CA 1
ATOM 806 C C . PHE A 1 101 ? 36.440 -7.182 16.894 1.00 61.81 101 PHE A C 1
ATOM 808 O O . PHE A 1 101 ? 36.479 -6.024 17.315 1.00 61.81 101 PHE A O 1
ATOM 815 N N . ARG A 1 102 ? 37.279 -8.134 17.320 1.00 59.81 102 ARG A N 1
ATOM 816 C CA . ARG A 1 102 ? 38.481 -7.868 18.118 1.00 59.81 102 ARG A CA 1
ATOM 817 C C . ARG A 1 102 ? 39.689 -8.126 17.217 1.00 59.81 102 ARG A C 1
ATOM 819 O O . ARG A 1 102 ? 39.790 -9.248 16.718 1.00 59.81 102 ARG A O 1
ATOM 826 N N . PRO A 1 103 ? 40.576 -7.144 16.986 1.00 50.12 103 PRO A N 1
ATOM 827 C CA . PRO A 1 103 ? 41.851 -7.439 16.350 1.00 50.12 103 PRO A CA 1
ATOM 828 C C . PRO A 1 103 ? 42.610 -8.433 17.239 1.00 50.12 103 PRO A C 1
ATOM 830 O O . PRO A 1 103 ? 42.615 -8.289 18.463 1.00 50.12 103 PRO A O 1
ATOM 833 N N . GLN A 1 104 ? 43.166 -9.482 16.630 1.00 60.50 104 GLN A N 1
ATOM 834 C CA . GLN A 1 104 ? 44.073 -10.395 17.322 1.00 60.50 104 GLN A CA 1
ATOM 835 C C . GLN A 1 104 ? 45.334 -9.604 17.679 1.00 60.50 104 GLN A C 1
ATOM 837 O O . GLN A 1 104 ? 45.964 -9.039 16.785 1.00 60.50 104 GLN A O 1
ATOM 842 N N . THR A 1 105 ? 45.637 -9.524 18.973 1.00 51.62 105 THR A N 1
ATOM 843 C CA . THR A 1 105 ? 46.931 -9.059 19.482 1.00 51.62 105 THR A CA 1
ATOM 844 C C . THR A 1 105 ? 47.876 -10.242 19.583 1.00 51.62 105 THR A C 1
ATOM 846 O O . THR A 1 105 ? 47.398 -11.311 20.031 1.00 51.62 105 THR A O 1
#

Nearest PDB structures (foldseek):
  2k9l-assembly1_A  TM=3.247E-01  e=3.611E+00  Aquifex aeolicus
  7ard-assembly1_V  TM=2.187E-01  e=5.460E+00  Polytomella sp. Pringsheim 198.80

Mean predicted aligned error: 10.59 Å

Foldseek 3Di:
DPPPDDCVRQVHDVVNLVVCLVVLQQQDLVDADDDDCCVVVVVVVSVVVCVVRSHDQLPVSCVVVVHDSSNSVVSNVVVCCVPPPCVVVVVVCVVVVPDDDDPDD

pLDDT: mean 79.6, std 15.05, range [49.12, 95.94]